Protein AF-A0AAF0VUK6-F1 (afdb_monomer)

Structure (mmCIF, N/CA/C/O backbone):
data_AF-A0AAF0VUK6-F1
#
_entry.id   AF-A0AAF0VUK6-F1
#
loop_
_atom_site.group_PDB
_atom_site.id
_atom_site.type_symbol
_atom_site.label_atom_id
_atom_site.label_alt_id
_atom_site.label_comp_id
_atom_site.label_asym_id
_atom_site.label_entity_id
_atom_site.label_seq_id
_atom_site.pdbx_PDB_ins_code
_atom_site.Cartn_x
_atom_site.Cartn_y
_atom_site.Cartn_z
_atom_site.occupancy
_atom_site.B_iso_or_equiv
_atom_site.auth_seq_id
_atom_site.auth_comp_id
_atom_site.auth_asym_id
_atom_site.auth_atom_id
_atom_site.pdbx_PDB_model_num
ATOM 1 N N . MET A 1 1 ? 12.834 1.191 -36.227 1.00 36.91 1 MET A N 1
ATOM 2 C CA . MET A 1 1 ? 13.829 1.420 -35.158 1.00 36.91 1 MET A CA 1
ATOM 3 C C . MET A 1 1 ? 13.131 1.198 -33.820 1.00 36.91 1 MET A C 1
ATOM 5 O O . MET A 1 1 ? 12.326 2.031 -33.433 1.00 36.91 1 MET A O 1
ATOM 9 N N . ALA A 1 2 ? 13.304 0.034 -33.186 1.00 36.69 2 ALA A N 1
ATOM 10 C CA . ALA A 1 2 ? 12.680 -0.260 -31.890 1.00 36.69 2 ALA A CA 1
ATOM 11 C C . ALA A 1 2 ? 13.451 0.467 -30.771 1.00 36.69 2 ALA A C 1
ATOM 13 O O . ALA A 1 2 ? 14.682 0.497 -30.836 1.00 36.69 2 ALA A O 1
ATOM 14 N N . PRO A 1 3 ? 12.784 1.067 -29.768 1.00 42.34 3 PRO A N 1
ATOM 15 C CA . PRO A 1 3 ? 13.478 1.780 -28.705 1.00 42.34 3 PRO A C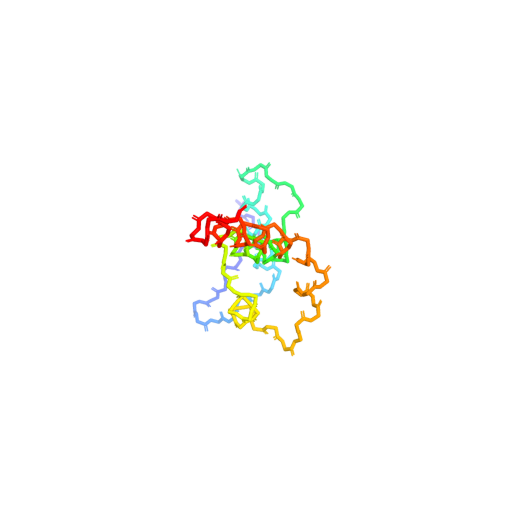A 1
ATOM 16 C C . PRO A 1 3 ? 14.352 0.808 -27.904 1.00 42.34 3 PRO A C 1
ATOM 18 O O . PRO A 1 3 ? 13.868 -0.132 -27.270 1.00 42.34 3 PRO A O 1
ATOM 21 N N . SER A 1 4 ? 15.661 1.045 -27.961 1.00 48.12 4 SER A N 1
ATOM 22 C CA . SER A 1 4 ? 16.673 0.394 -27.132 1.00 48.12 4 SER A CA 1
ATOM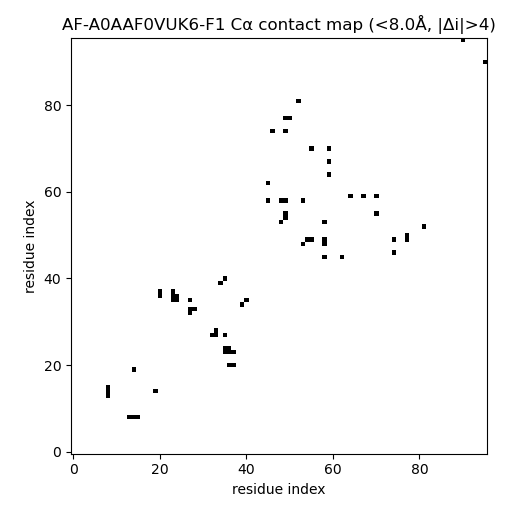 23 C C . SER A 1 4 ? 16.333 0.625 -25.655 1.00 48.12 4 SER A C 1
ATOM 25 O O . SER A 1 4 ? 16.317 1.768 -25.207 1.00 48.12 4 SER A O 1
ATOM 27 N N . GLY A 1 5 ? 16.009 -0.428 -24.893 1.00 50.88 5 GLY A N 1
ATOM 28 C CA . GLY A 1 5 ? 15.860 -0.296 -23.433 1.00 50.88 5 GLY A CA 1
ATOM 29 C C . GLY A 1 5 ? 14.920 -1.266 -22.712 1.00 50.88 5 GLY A C 1
ATOM 30 O O . GLY A 1 5 ? 14.932 -1.302 -21.478 1.00 50.88 5 GLY A O 1
ATOM 31 N N . ARG A 1 6 ? 14.118 -2.066 -23.424 1.00 57.75 6 ARG A N 1
ATOM 32 C CA . ARG A 1 6 ? 13.300 -3.134 -22.820 1.00 57.75 6 ARG A CA 1
ATOM 33 C C . ARG A 1 6 ? 13.979 -4.486 -23.006 1.00 57.75 6 ARG A C 1
ATOM 35 O O . ARG A 1 6 ? 13.706 -5.188 -23.971 1.00 57.75 6 ARG A O 1
ATOM 42 N N . ARG A 1 7 ? 14.866 -4.853 -22.082 1.00 60.22 7 ARG A N 1
ATOM 43 C CA . ARG A 1 7 ? 15.221 -6.263 -21.888 1.00 60.22 7 ARG A CA 1
ATOM 44 C C . ARG A 1 7 ? 14.407 -6.774 -20.701 1.00 60.22 7 ARG A C 1
ATOM 46 O O . ARG A 1 7 ? 14.678 -6.327 -19.585 1.00 60.22 7 ARG A O 1
ATOM 53 N N . PRO A 1 8 ? 13.385 -7.621 -20.925 1.00 60.78 8 PRO A N 1
ATOM 54 C CA . PRO A 1 8 ? 12.763 -8.370 -19.845 1.00 60.78 8 PRO A CA 1
ATOM 55 C C . PRO A 1 8 ? 13.851 -9.112 -19.070 1.00 60.78 8 PRO A C 1
ATOM 57 O O . PRO A 1 8 ? 14.858 -9.516 -19.658 1.00 60.78 8 PRO A O 1
ATOM 60 N N . ALA A 1 9 ? 13.661 -9.284 -17.763 1.00 66.44 9 ALA A N 1
ATOM 61 C CA . ALA A 1 9 ? 14.470 -10.263 -17.054 1.00 66.44 9 ALA A CA 1
ATOM 62 C C . ALA A 1 9 ? 14.290 -11.618 -17.758 1.00 66.44 9 ALA A C 1
ATOM 64 O O . ALA A 1 9 ? 13.170 -11.979 -18.126 1.00 66.44 9 ALA A O 1
ATOM 65 N N . GLU A 1 10 ? 15.387 -12.335 -17.997 1.00 78.31 10 GLU A N 1
ATOM 66 C CA . GLU A 1 10 ? 15.300 -13.708 -18.487 1.00 78.31 10 GLU A CA 1
ATOM 67 C C . GLU A 1 10 ? 14.466 -14.523 -17.493 1.00 78.31 10 GLU A C 1
ATOM 69 O O . GLU A 1 10 ? 14.645 -14.400 -16.278 1.00 78.31 10 GLU A O 1
ATOM 74 N N . LEU A 1 11 ? 13.535 -15.328 -18.007 1.00 78.19 11 LEU A N 1
ATOM 75 C CA . LEU A 1 11 ? 12.669 -16.163 -17.180 1.00 78.19 11 LEU A CA 1
ATOM 76 C C . LEU A 1 11 ? 13.519 -17.008 -16.221 1.00 78.19 11 LEU A C 1
ATOM 78 O O . LEU A 1 11 ? 14.438 -17.707 -16.641 1.00 78.19 11 LEU A O 1
ATOM 82 N N . GLY A 1 12 ? 13.215 -16.913 -14.925 1.00 80.81 12 GLY A N 1
ATOM 83 C CA . GLY A 1 12 ? 13.942 -17.612 -13.863 1.00 80.81 12 GLY A CA 1
ATOM 84 C C . GLY A 1 12 ? 15.117 -16.843 -13.249 1.00 80.81 12 GLY A C 1
ATOM 85 O O . GLY A 1 12 ? 15.722 -17.345 -12.305 1.00 80.81 12 GLY A O 1
ATOM 86 N N . ARG A 1 13 ? 15.439 -15.629 -13.720 1.00 85.19 13 ARG A N 1
ATOM 87 C CA . ARG A 1 13 ? 16.446 -14.758 -13.088 1.00 85.19 13 ARG A CA 1
ATOM 88 C C . ARG A 1 13 ? 15.805 -13.656 -12.238 1.00 85.19 13 ARG A C 1
ATOM 90 O O . ARG A 1 13 ? 14.700 -13.213 -12.554 1.00 85.19 13 ARG A O 1
ATOM 97 N N . PRO A 1 14 ? 16.498 -13.170 -11.188 1.00 85.00 14 PRO A N 1
ATOM 98 C CA . PRO A 1 14 ? 16.052 -12.000 -10.442 1.00 85.00 14 PRO A CA 1
ATOM 99 C C . PRO A 1 14 ? 15.832 -10.797 -11.363 1.00 85.00 14 PRO A C 1
ATOM 101 O O . PRO A 1 14 ? 16.629 -10.525 -12.264 1.00 85.00 14 PRO A O 1
ATOM 104 N N . VAL A 1 15 ? 14.747 -10.065 -11.126 1.00 86.44 15 VAL A N 1
ATOM 105 C CA . VAL A 1 15 ? 14.445 -8.830 -11.854 1.00 86.44 15 VAL A CA 1
ATOM 106 C C . VAL A 1 15 ? 15.393 -7.725 -11.384 1.00 86.44 15 VAL A C 1
ATOM 108 O O . VAL A 1 15 ? 15.579 -7.539 -10.183 1.00 86.44 15 VAL A O 1
ATOM 111 N N . ASP A 1 16 ? 15.978 -6.970 -12.321 1.00 87.06 16 ASP A N 1
ATOM 112 C CA . ASP A 1 16 ? 16.763 -5.778 -11.972 1.00 87.06 16 ASP A CA 1
ATOM 113 C C . ASP A 1 16 ? 15.854 -4.749 -11.264 1.00 87.06 16 ASP A C 1
ATOM 115 O O . ASP A 1 16 ? 14.799 -4.399 -11.810 1.00 87.06 16 ASP A O 1
ATOM 119 N N . PRO A 1 17 ? 16.242 -4.222 -10.089 1.00 85.94 17 PRO A N 1
ATOM 120 C CA . PRO A 1 17 ? 15.420 -3.277 -9.337 1.00 85.94 17 PRO A CA 1
ATOM 121 C C . PRO A 1 17 ? 14.982 -2.050 -10.143 1.00 85.94 17 PRO A C 1
AT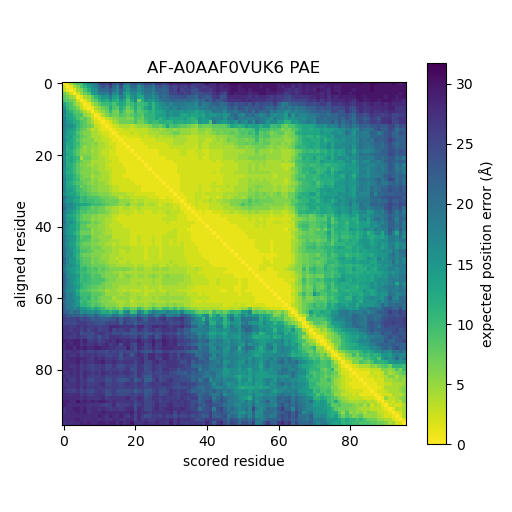OM 123 O O . PRO A 1 17 ? 13.849 -1.600 -10.003 1.00 85.94 17 PRO A O 1
ATOM 126 N N . ARG A 1 18 ? 15.823 -1.528 -11.045 1.00 85.31 18 ARG A N 1
ATOM 127 C CA . ARG A 1 18 ? 15.480 -0.370 -11.889 1.00 85.31 18 ARG A CA 1
ATOM 128 C C . ARG A 1 18 ? 14.411 -0.718 -12.912 1.00 85.31 18 ARG A C 1
ATOM 130 O O . ARG A 1 18 ? 13.545 0.102 -13.196 1.00 85.31 18 ARG A O 1
ATOM 137 N N . ASN A 1 19 ? 14.446 -1.937 -13.451 1.00 87.44 19 ASN A N 1
ATOM 138 C CA . ASN A 1 19 ? 13.388 -2.414 -14.337 1.00 87.44 19 ASN A CA 1
ATOM 139 C C . ASN A 1 19 ? 12.061 -2.540 -13.590 1.00 87.44 19 ASN A C 1
ATOM 141 O O . ASN A 1 19 ? 11.036 -2.133 -14.126 1.00 87.44 19 ASN A O 1
ATOM 145 N N . PHE A 1 20 ? 12.088 -3.057 -12.362 1.00 87.69 20 PHE A N 1
ATOM 146 C CA . PHE A 1 20 ? 10.896 -3.165 -11.526 1.00 87.69 20 PHE A CA 1
ATOM 147 C C . PHE A 1 20 ? 10.304 -1.792 -11.178 1.00 87.69 20 PHE A C 1
ATOM 149 O O . PHE A 1 20 ? 9.113 -1.571 -11.382 1.00 87.69 20 PHE A O 1
ATOM 156 N N . LEU A 1 21 ? 11.140 -0.845 -10.738 1.00 89.56 21 LEU A N 1
ATOM 157 C CA . LEU A 1 21 ? 10.708 0.525 -10.438 1.00 89.56 21 LEU A CA 1
ATOM 158 C C . LEU A 1 21 ? 10.098 1.215 -11.662 1.00 89.56 21 LEU A C 1
ATOM 160 O O . LEU A 1 21 ? 9.022 1.795 -11.562 1.00 89.56 21 LEU A O 1
ATOM 164 N N . ARG A 1 22 ? 10.719 1.067 -12.835 1.00 88.81 22 ARG A N 1
ATOM 165 C CA . ARG A 1 22 ? 10.197 1.625 -14.088 1.00 88.81 22 ARG A CA 1
ATOM 166 C C . ARG A 1 22 ? 8.824 1.058 -14.463 1.00 88.81 22 ARG A C 1
ATOM 168 O O . ARG A 1 22 ? 7.975 1.802 -14.933 1.00 88.81 22 ARG A O 1
ATOM 175 N N . VAL A 1 23 ? 8.588 -0.238 -14.240 1.00 91.31 23 VAL A N 1
ATOM 176 C CA . VAL A 1 23 ? 7.265 -0.848 -14.475 1.00 91.31 23 VAL A CA 1
ATOM 177 C C . VAL A 1 23 ? 6.202 -0.221 -13.572 1.00 91.31 23 VAL A C 1
ATOM 179 O O . VAL A 1 23 ? 5.091 0.035 -14.031 1.00 91.31 23 VAL A O 1
ATOM 182 N N . ILE A 1 24 ? 6.538 0.060 -12.312 1.00 92.19 24 ILE A N 1
ATOM 183 C CA . ILE A 1 24 ? 5.621 0.729 -11.380 1.00 92.19 24 ILE A CA 1
ATOM 184 C C . ILE A 1 24 ? 5.344 2.165 -11.828 1.00 92.19 24 ILE A C 1
ATOM 186 O O . ILE A 1 24 ? 4.188 2.572 -11.843 1.00 92.19 24 ILE A O 1
ATOM 190 N N . GLU A 1 25 ? 6.368 2.913 -12.243 1.00 91.19 25 GLU A N 1
ATOM 191 C CA . GLU A 1 25 ? 6.196 4.272 -12.772 1.00 91.19 25 GLU A CA 1
ATOM 192 C C . GLU A 1 25 ? 5.303 4.299 -14.020 1.00 91.19 25 GLU A C 1
ATOM 194 O O . GLU A 1 25 ? 4.427 5.155 -14.137 1.00 91.19 25 GLU A O 1
ATOM 199 N N . ASP A 1 26 ? 5.497 3.364 -14.952 1.00 92.56 26 ASP A N 1
ATOM 200 C CA . ASP A 1 26 ? 4.684 3.270 -16.167 1.00 92.56 26 ASP A CA 1
ATOM 201 C C . ASP A 1 26 ? 3.223 2.908 -15.840 1.00 92.56 26 ASP A C 1
ATOM 203 O O . ASP A 1 26 ? 2.289 3.476 -16.418 1.00 92.56 26 ASP A O 1
ATOM 207 N N . ALA A 1 27 ? 3.009 2.013 -14.870 1.00 94.38 27 ALA A N 1
ATOM 208 C CA . ALA A 1 27 ? 1.677 1.677 -14.374 1.00 94.38 27 ALA A CA 1
ATOM 209 C C . ALA A 1 27 ? 1.004 2.876 -13.684 1.00 94.38 27 ALA A C 1
ATOM 211 O O . ALA A 1 27 ? -0.163 3.157 -13.953 1.00 94.38 27 ALA A O 1
ATOM 212 N N . ALA A 1 28 ? 1.741 3.621 -12.857 1.00 94.38 28 ALA A N 1
ATOM 213 C CA . ALA A 1 28 ? 1.248 4.810 -12.166 1.00 94.38 28 ALA A CA 1
ATOM 214 C C . ALA A 1 28 ? 0.840 5.916 -13.151 1.00 94.38 28 ALA A C 1
ATOM 216 O O . ALA A 1 28 ? -0.258 6.461 -13.044 1.00 94.38 28 ALA A O 1
ATOM 217 N N . LYS A 1 29 ? 1.661 6.168 -14.182 1.00 94.00 29 LYS A N 1
ATOM 218 C CA . LYS A 1 29 ? 1.325 7.093 -15.279 1.00 94.00 29 LYS A CA 1
ATOM 219 C C . LYS A 1 29 ? 0.055 6.673 -16.010 1.00 94.00 29 LYS A C 1
ATOM 221 O O . LYS A 1 29 ? -0.794 7.510 -16.288 1.00 94.00 29 LYS A O 1
ATOM 226 N N . THR A 1 30 ? -0.086 5.379 -16.298 1.00 96.19 30 THR A N 1
ATOM 227 C CA . THR A 1 30 ? -1.279 4.831 -16.965 1.00 96.19 30 THR A CA 1
ATOM 228 C C . THR A 1 30 ? -2.531 4.988 -16.098 1.00 96.19 30 THR A C 1
ATOM 230 O O . THR A 1 30 ? -3.607 5.265 -16.618 1.00 96.19 30 THR A O 1
ATOM 233 N N . ALA A 1 31 ? -2.389 4.854 -14.779 1.00 95.69 31 ALA A N 1
ATOM 234 C CA . ALA A 1 31 ? -3.464 5.050 -13.812 1.00 95.69 31 ALA A CA 1
ATOM 235 C C . ALA A 1 31 ? -3.738 6.532 -13.477 1.00 95.69 31 ALA A C 1
ATOM 237 O O . ALA A 1 31 ? -4.700 6.816 -12.768 1.00 95.69 31 ALA A O 1
ATOM 238 N N . GLY A 1 32 ? -2.913 7.471 -13.958 1.00 96.31 32 GLY A N 1
ATOM 239 C CA . GLY A 1 32 ? -3.031 8.897 -13.640 1.00 96.31 32 GLY A CA 1
ATOM 240 C C . GLY A 1 32 ? -2.691 9.241 -12.186 1.00 96.31 32 GLY A C 1
ATOM 241 O O . GLY A 1 32 ? -3.221 10.212 -11.655 1.00 96.31 32 GLY A O 1
ATOM 242 N N . VAL A 1 33 ? -1.842 8.444 -11.530 1.00 93.38 33 VAL A N 1
ATOM 243 C CA . VAL A 1 33 ? -1.454 8.637 -10.125 1.00 93.38 33 VAL A CA 1
ATOM 244 C C . VAL A 1 33 ? 0.009 9.067 -10.047 1.00 93.38 33 VAL A C 1
ATOM 246 O O . VAL A 1 33 ? 0.889 8.433 -10.630 1.00 93.38 33 VAL A O 1
ATOM 249 N N . GLU A 1 34 ? 0.282 10.142 -9.311 1.00 90.44 34 GLU A N 1
ATOM 250 C CA . GLU A 1 34 ? 1.630 10.688 -9.126 1.00 90.44 34 GLU A CA 1
ATOM 251 C C . GLU A 1 34 ? 2.269 10.214 -7.811 1.00 90.44 34 GLU A C 1
ATOM 253 O O . GLU A 1 34 ? 1.586 9.799 -6.877 1.00 90.44 34 GLU A O 1
ATOM 258 N N . GLY A 1 35 ? 3.604 10.261 -7.726 1.00 85.62 35 GLY A N 1
ATOM 259 C CA . GLY A 1 35 ? 4.335 9.964 -6.483 1.00 85.62 35 GLY A CA 1
ATOM 260 C C . GLY A 1 35 ? 4.288 8.499 -6.019 1.00 85.62 35 GLY A C 1
ATOM 261 O O . GLY A 1 35 ? 4.603 8.199 -4.865 1.00 85.62 35 GLY A O 1
ATOM 262 N N . VAL A 1 36 ? 3.899 7.567 -6.893 1.00 89.56 36 VAL A N 1
ATOM 263 C CA . VAL A 1 36 ? 3.789 6.141 -6.556 1.00 89.56 36 VAL A CA 1
ATOM 264 C C . VAL A 1 36 ? 5.118 5.422 -6.775 1.00 89.56 36 VAL A C 1
ATOM 266 O O . VAL A 1 36 ? 5.642 5.370 -7.884 1.00 89.56 36 VAL A O 1
ATOM 269 N N . GLY A 1 37 ? 5.623 4.797 -5.713 1.00 88.25 37 GLY A N 1
ATOM 270 C CA . GLY A 1 37 ? 6.730 3.845 -5.765 1.00 88.25 37 GLY A CA 1
ATOM 271 C C . GLY A 1 37 ? 6.459 2.612 -4.903 1.00 88.25 37 GLY A C 1
ATOM 272 O O . GLY A 1 37 ? 5.415 2.492 -4.264 1.00 88.25 37 GLY A O 1
ATOM 273 N N . VAL A 1 38 ? 7.428 1.694 -4.843 1.00 88.31 38 VAL A N 1
ATOM 274 C CA . VAL A 1 38 ? 7.321 0.434 -4.071 1.00 88.31 38 VAL A CA 1
ATOM 275 C C . VAL A 1 38 ? 6.986 0.689 -2.605 1.00 88.31 38 VAL A C 1
ATOM 277 O O . VAL A 1 38 ? 6.145 0.001 -2.031 1.00 88.31 38 VAL A O 1
ATOM 280 N N . HIS A 1 39 ? 7.627 1.691 -2.001 1.00 85.81 39 HIS A N 1
ATOM 281 C CA . HIS A 1 39 ? 7.372 2.054 -0.612 1.00 85.81 39 HIS A CA 1
ATOM 282 C C . HIS A 1 39 ? 5.974 2.641 -0.428 1.00 85.81 39 HIS A C 1
ATOM 284 O O . HIS A 1 39 ? 5.295 2.246 0.512 1.00 85.81 39 HIS A O 1
ATOM 290 N N . THR A 1 40 ? 5.510 3.493 -1.348 1.00 85.81 40 THR A N 1
ATOM 291 C CA . THR A 1 40 ? 4.143 4.034 -1.332 1.00 85.81 40 THR A CA 1
ATOM 292 C C . THR A 1 40 ? 3.117 2.904 -1.359 1.00 85.81 40 THR A C 1
ATOM 294 O O . THR A 1 40 ? 2.267 2.836 -0.482 1.00 85.81 40 THR A O 1
ATOM 297 N N . LEU A 1 41 ? 3.260 1.951 -2.287 1.00 89.75 41 LEU A N 1
ATOM 298 C CA . LEU A 1 41 ? 2.366 0.792 -2.392 1.00 89.75 41 LEU A CA 1
ATOM 299 C C . LEU A 1 41 ? 2.389 -0.073 -1.125 1.00 89.75 41 LEU A C 1
ATOM 301 O O . LEU A 1 41 ? 1.344 -0.504 -0.641 1.00 89.75 41 LEU A O 1
ATOM 305 N N . ARG A 1 42 ? 3.580 -0.309 -0.563 1.00 88.00 42 ARG A N 1
ATOM 306 C CA . ARG A 1 42 ? 3.742 -1.073 0.678 1.00 88.00 42 ARG A CA 1
ATOM 307 C C . ARG A 1 42 ? 3.097 -0.373 1.876 1.00 88.00 42 ARG A C 1
ATOM 309 O O . ARG A 1 42 ? 2.496 -1.048 2.707 1.00 88.00 42 ARG A O 1
ATOM 316 N N . HIS A 1 43 ? 3.207 0.951 1.962 1.00 84.19 43 HIS A N 1
ATOM 317 C CA . HIS A 1 43 ? 2.517 1.738 2.981 1.00 84.19 43 HIS A CA 1
ATOM 318 C C . HIS A 1 43 ? 1.002 1.676 2.794 1.00 84.19 43 HIS A C 1
ATOM 320 O O . HIS A 1 43 ? 0.304 1.364 3.750 1.00 84.19 43 HIS A O 1
ATOM 326 N N . SER A 1 44 ? 0.494 1.870 1.576 1.00 85.69 44 SER A N 1
ATOM 327 C CA . SER A 1 44 ? -0.942 1.784 1.291 1.00 85.69 44 SER A CA 1
ATOM 328 C C . SER A 1 44 ? -1.536 0.419 1.650 1.00 85.69 44 SER A C 1
ATOM 330 O O . SER A 1 44 ? -2.622 0.363 2.216 1.00 85.69 44 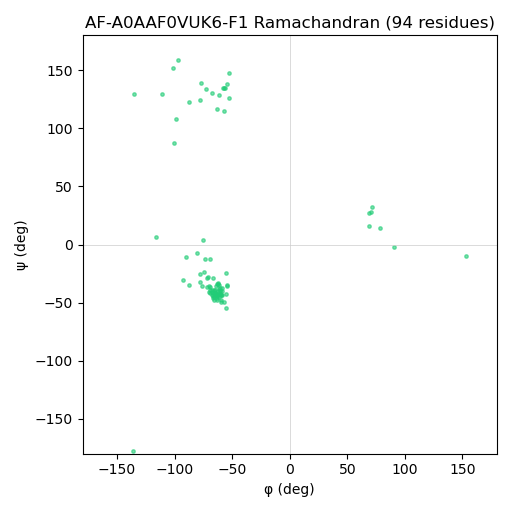SER A O 1
ATOM 332 N N . ALA A 1 45 ? -0.822 -0.681 1.385 1.00 88.62 45 ALA A N 1
ATOM 333 C CA . ALA A 1 45 ? -1.262 -2.016 1.793 1.00 88.62 45 ALA A CA 1
ATOM 334 C C . ALA A 1 45 ? -1.348 -2.156 3.322 1.00 88.62 45 ALA A C 1
ATOM 336 O O . ALA A 1 45 ? -2.328 -2.681 3.842 1.00 88.62 45 ALA A O 1
ATOM 337 N N . ALA A 1 46 ? -0.345 -1.646 4.043 1.00 84.94 46 ALA A N 1
ATOM 338 C CA . ALA A 1 46 ? -0.335 -1.660 5.501 1.00 84.94 46 ALA A CA 1
ATOM 339 C C . ALA A 1 46 ? -1.493 -0.838 6.096 1.00 84.94 46 ALA A C 1
ATOM 341 O O . ALA A 1 46 ? -2.190 -1.347 6.970 1.00 84.94 46 ALA A O 1
ATOM 342 N N . VAL A 1 47 ? -1.733 0.376 5.579 1.00 82.19 47 VAL A N 1
ATOM 343 C CA . VAL A 1 47 ? -2.884 1.222 5.950 1.00 82.19 47 VAL A CA 1
ATOM 344 C C . VAL A 1 47 ? -4.185 0.450 5.733 1.00 82.19 47 VAL A C 1
ATOM 346 O O . VAL A 1 47 ? -4.946 0.265 6.676 1.00 82.19 47 VAL A O 1
ATOM 349 N N . GLY A 1 48 ? -4.406 -0.070 4.521 1.00 86.12 48 GLY A N 1
ATOM 350 C CA . GLY A 1 48 ? -5.659 -0.739 4.172 1.00 86.12 48 GLY A CA 1
ATOM 351 C C . GLY A 1 48 ? -5.940 -1.985 5.015 1.00 86.12 48 GLY A C 1
ATOM 352 O O . GLY A 1 48 ? -7.088 -2.252 5.356 1.00 86.12 48 GLY A O 1
ATOM 353 N N . TRP A 1 49 ? -4.910 -2.742 5.406 1.00 89.06 49 TRP A N 1
ATOM 354 C CA . TRP A 1 49 ? -5.094 -3.875 6.318 1.00 89.06 49 TRP A CA 1
ATOM 355 C C . TRP A 1 49 ? -5.458 -3.438 7.735 1.00 89.06 49 TRP A C 1
ATOM 357 O O . TRP A 1 49 ? -6.302 -4.072 8.364 1.00 89.06 49 TRP A O 1
ATOM 367 N N . LEU A 1 50 ? -4.857 -2.363 8.236 1.00 83.62 50 LEU A N 1
ATOM 368 C CA . LEU A 1 50 ? -5.167 -1.847 9.568 1.00 83.62 50 LEU A CA 1
ATOM 369 C C . LEU A 1 50 ? -6.563 -1.223 9.620 1.00 83.62 50 LEU A C 1
ATOM 371 O O . LEU A 1 50 ? -7.304 -1.490 10.561 1.00 83.62 50 LEU A O 1
ATOM 375 N N . GLU A 1 51 ? -6.959 -0.479 8.587 1.00 81.50 51 GLU A N 1
ATOM 376 C CA . GLU A 1 51 ? -8.324 0.046 8.435 1.00 81.50 51 GLU A CA 1
ATOM 377 C C . GLU A 1 51 ? -9.365 -1.077 8.328 1.00 81.50 51 GLU A C 1
ATOM 379 O O . GLU A 1 51 ? -10.474 -0.951 8.839 1.00 81.50 51 GLU A O 1
ATOM 384 N N . ALA A 1 52 ? -8.996 -2.214 7.731 1.00 87.94 52 ALA A N 1
ATOM 385 C CA . ALA A 1 52 ? -9.823 -3.419 7.708 1.00 87.94 52 ALA A CA 1
ATOM 386 C C . ALA A 1 52 ? -9.837 -4.191 9.048 1.00 87.94 52 ALA A C 1
ATOM 388 O O . ALA A 1 52 ? -10.415 -5.276 9.123 1.00 87.94 52 ALA A O 1
ATOM 389 N N . GLY A 1 53 ? -9.194 -3.670 10.099 1.00 82.06 53 GLY A N 1
ATOM 390 C CA . GLY A 1 53 ? -9.164 -4.269 11.434 1.00 82.06 53 GLY A CA 1
ATOM 391 C C . GLY A 1 53 ? -8.190 -5.439 11.587 1.00 82.06 53 GLY A C 1
ATOM 392 O O . GLY A 1 53 ? -8.269 -6.185 12.566 1.00 82.06 53 GLY A O 1
ATOM 393 N N . VAL A 1 54 ? -7.262 -5.640 10.643 1.00 85.06 54 VAL A N 1
ATOM 394 C CA . VAL A 1 54 ? -6.237 -6.682 10.775 1.00 85.06 54 VAL A CA 1
ATOM 395 C C . VAL A 1 54 ? -5.298 -6.316 11.918 1.00 85.06 54 VAL A C 1
ATOM 397 O O . VAL A 1 54 ? -4.750 -5.219 11.982 1.00 85.06 54 VAL A O 1
ATOM 400 N N . HIS A 1 55 ? -5.068 -7.269 12.818 1.00 83.75 55 HIS A N 1
ATOM 401 C CA . HIS A 1 55 ? -4.214 -7.055 13.978 1.00 83.75 55 HIS A CA 1
ATOM 402 C C . HIS A 1 55 ? -2.791 -6.629 13.574 1.00 83.75 55 HIS A C 1
ATOM 404 O O . HIS A 1 55 ? -2.152 -7.264 12.730 1.00 83.75 55 HIS A O 1
ATOM 410 N N . ILE A 1 56 ? -2.251 -5.607 14.245 1.00 81.19 56 ILE A N 1
ATOM 411 C CA . ILE A 1 56 ? -0.957 -4.983 13.917 1.00 81.19 56 ILE A CA 1
ATOM 412 C C . ILE A 1 56 ? 0.209 -5.981 13.845 1.00 81.19 56 ILE A C 1
ATOM 414 O O . ILE A 1 56 ? 1.079 -5.869 12.984 1.00 81.19 56 ILE A O 1
ATOM 418 N N . LYS A 1 57 ? 0.201 -7.016 14.696 1.00 79.38 57 LYS A N 1
ATOM 419 C CA . LYS A 1 57 ? 1.204 -8.093 14.648 1.00 79.38 57 LYS A CA 1
ATOM 420 C C . LYS A 1 57 ? 1.141 -8.887 13.341 1.00 79.38 57 LYS A C 1
ATOM 422 O O . LYS A 1 57 ? 2.184 -9.175 12.767 1.00 79.38 57 LYS A O 1
ATOM 427 N N . ALA A 1 58 ? -0.065 -9.208 12.870 1.00 85.31 58 ALA A N 1
ATOM 428 C CA . ALA A 1 58 ? -0.255 -9.944 11.625 1.00 85.31 58 ALA A CA 1
ATOM 429 C C . ALA A 1 58 ? 0.173 -9.095 10.419 1.00 85.31 58 ALA A C 1
ATOM 431 O O . ALA A 1 58 ? 0.838 -9.603 9.521 1.00 85.31 58 ALA A O 1
ATOM 432 N N . VAL A 1 59 ? -0.123 -7.790 10.434 1.00 85.44 59 VAL A N 1
ATOM 433 C CA . VAL A 1 59 ? 0.370 -6.841 9.420 1.00 85.44 59 VAL A CA 1
ATOM 434 C C . VAL A 1 59 ? 1.901 -6.800 9.392 1.00 85.44 59 VAL A C 1
ATOM 436 O O . VAL A 1 59 ? 2.493 -6.935 8.323 1.00 85.44 59 VAL A O 1
ATOM 439 N N . ALA A 1 60 ? 2.557 -6.687 10.551 1.00 82.81 60 ALA A N 1
ATOM 440 C CA . ALA A 1 60 ? 4.018 -6.680 10.638 1.00 82.81 60 ALA A CA 1
ATOM 441 C C . ALA A 1 60 ? 4.653 -7.980 10.101 1.00 82.81 60 ALA A C 1
ATOM 443 O O . ALA A 1 60 ? 5.654 -7.924 9.381 1.00 82.81 60 ALA A O 1
ATOM 444 N N . ASP A 1 61 ? 4.042 -9.132 10.393 1.00 85.19 61 ASP A N 1
ATOM 445 C CA . ASP A 1 61 ? 4.502 -10.442 9.919 1.00 85.19 61 ASP A CA 1
ATOM 446 C C . ASP A 1 61 ? 4.339 -10.594 8.400 1.00 85.19 61 ASP A C 1
ATOM 448 O O . ASP A 1 61 ? 5.275 -11.021 7.726 1.00 85.19 61 ASP A O 1
ATOM 452 N N . MET A 1 62 ? 3.201 -10.167 7.836 1.00 86.81 62 MET A N 1
ATOM 453 C CA . MET A 1 62 ? 2.970 -10.155 6.381 1.00 86.81 62 MET A CA 1
ATOM 454 C C . MET A 1 62 ? 3.952 -9.242 5.641 1.00 86.81 62 MET A C 1
ATOM 456 O O . MET A 1 62 ? 4.352 -9.523 4.512 1.00 86.81 62 MET A O 1
ATOM 460 N N . LEU A 1 63 ? 4.356 -8.143 6.274 1.00 86.19 63 LEU A N 1
ATOM 461 C CA . LEU A 1 63 ? 5.351 -7.234 5.723 1.00 86.19 63 LEU A CA 1
ATOM 462 C C . LEU A 1 63 ? 6.777 -7.788 5.890 1.00 86.19 63 LEU A C 1
ATOM 464 O O . LEU A 1 63 ? 7.653 -7.443 5.095 1.00 86.19 63 LEU A O 1
ATOM 468 N N . GLY A 1 64 ? 7.038 -8.656 6.866 1.00 79.50 64 GLY A N 1
ATOM 469 C CA . GLY A 1 64 ? 8.382 -9.164 7.151 1.00 79.50 64 GLY A CA 1
ATOM 470 C C . GLY A 1 64 ? 9.290 -8.104 7.780 1.00 79.50 64 GLY A C 1
ATOM 471 O O . GLY A 1 64 ? 10.489 -8.061 7.508 1.00 79.50 64 GLY A O 1
ATOM 472 N N . HIS A 1 65 ? 8.723 -7.192 8.576 1.00 74.62 65 HIS A N 1
ATOM 473 C CA . HIS A 1 65 ? 9.504 -6.200 9.318 1.00 74.62 65 HIS A CA 1
ATOM 474 C C . HIS A 1 65 ? 10.134 -6.839 10.563 1.00 74.62 65 HIS A C 1
ATOM 476 O O . HIS A 1 65 ? 9.431 -7.374 11.413 1.00 74.62 65 HIS A O 1
ATOM 482 N N . SER A 1 66 ? 11.461 -6.743 10.709 1.00 53.59 66 SER A N 1
ATOM 483 C CA . SER A 1 66 ? 12.177 -7.194 11.917 1.00 53.59 66 SER A CA 1
ATOM 484 C C . SER A 1 66 ? 11.973 -6.274 13.129 1.00 53.59 66 SER A C 1
ATOM 486 O O . SER A 1 66 ? 12.317 -6.650 14.247 1.00 53.59 66 SER A O 1
ATOM 488 N N . SER A 1 67 ? 11.409 -5.077 12.925 1.00 48.97 67 SER A N 1
ATOM 489 C CA . SER A 1 67 ? 11.097 -4.103 13.971 1.00 48.97 67 SER A CA 1
ATOM 490 C C . SER A 1 67 ? 9.697 -3.515 13.777 1.00 48.97 67 SER A C 1
ATOM 492 O O . SER A 1 67 ? 9.359 -3.021 12.702 1.00 48.97 67 SER A O 1
ATOM 494 N N . ILE A 1 68 ? 8.907 -3.544 14.853 1.00 51.81 68 ILE A N 1
ATOM 495 C CA . ILE A 1 68 ? 7.533 -3.022 14.9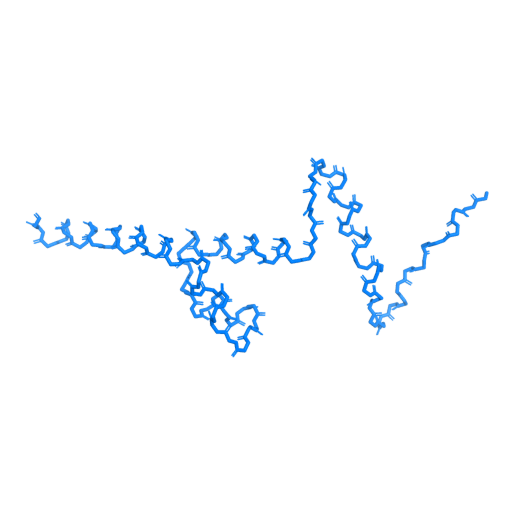63 1.00 51.81 68 ILE A CA 1
ATOM 496 C C . ILE A 1 68 ? 7.486 -1.478 14.919 1.00 51.81 68 ILE A C 1
ATOM 498 O O . ILE A 1 68 ? 6.418 -0.907 14.704 1.00 51.81 68 ILE A O 1
ATOM 502 N N . SER A 1 69 ? 8.630 -0.790 15.049 1.00 48.97 69 SER A N 1
ATOM 503 C CA . SER A 1 69 ? 8.687 0.669 15.258 1.00 48.97 69 SER A CA 1
ATOM 504 C C . SER A 1 69 ? 8.031 1.497 14.145 1.00 48.97 69 SER A C 1
ATOM 50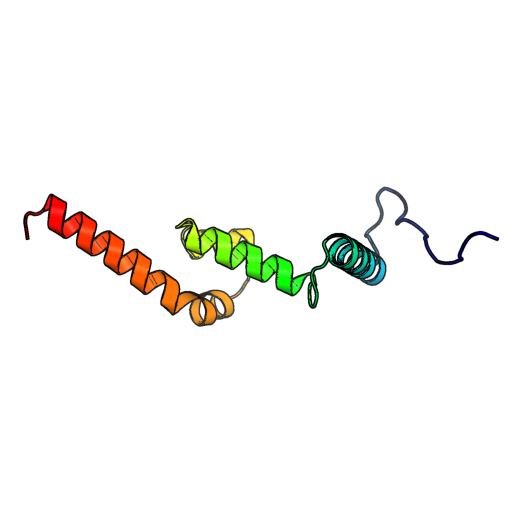6 O O . SER A 1 69 ? 7.332 2.452 14.441 1.00 48.97 69 SER A O 1
ATOM 508 N N . ILE A 1 70 ? 8.141 1.099 12.869 1.00 53.25 70 ILE A N 1
ATOM 509 C CA . ILE A 1 70 ? 7.505 1.848 11.761 1.00 53.25 70 ILE A CA 1
ATOM 510 C C . ILE A 1 70 ? 5.973 1.698 11.772 1.00 53.25 70 ILE A C 1
ATOM 512 O O . ILE A 1 70 ? 5.262 2.584 11.311 1.00 53.25 70 ILE A O 1
ATOM 516 N N . THR A 1 71 ? 5.452 0.587 12.299 1.00 51.84 71 THR A N 1
ATOM 517 C CA . THR A 1 71 ? 4.004 0.320 12.313 1.00 51.84 71 THR A CA 1
ATOM 518 C C . THR A 1 71 ? 3.348 0.926 13.563 1.00 51.84 71 THR A C 1
ATOM 520 O O . THR A 1 71 ? 2.244 1.447 13.485 1.00 51.84 71 THR A O 1
ATOM 523 N N . GLY A 1 72 ? 4.033 0.942 14.710 1.00 50.38 72 GLY A N 1
ATOM 524 C CA . GLY A 1 72 ? 3.535 1.630 15.910 1.00 50.38 72 GLY A CA 1
ATOM 525 C C . GLY A 1 72 ? 3.464 3.152 15.744 1.00 50.38 72 GLY A C 1
ATOM 526 O O . GLY A 1 72 ? 2.433 3.749 16.044 1.00 50.38 72 GLY A O 1
ATOM 527 N N . ASP A 1 73 ? 4.519 3.763 15.193 1.00 53.38 73 ASP A N 1
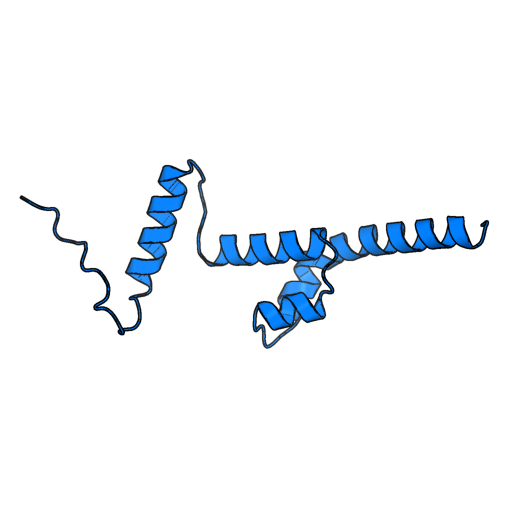ATOM 528 C CA . ASP A 1 73 ? 4.635 5.227 15.103 1.00 53.38 73 ASP A CA 1
ATOM 529 C C . ASP A 1 73 ? 3.723 5.851 14.024 1.00 53.38 73 ASP A C 1
ATOM 531 O O . ASP A 1 73 ? 3.368 7.023 14.126 1.00 53.38 73 ASP A O 1
ATOM 535 N N . ILE A 1 74 ? 3.312 5.085 13.002 1.00 52.31 74 ILE A N 1
ATOM 536 C CA . ILE A 1 74 ? 2.435 5.565 11.913 1.00 52.31 74 ILE A CA 1
ATOM 537 C C . ILE A 1 74 ? 0.945 5.300 12.204 1.00 52.31 74 ILE A C 1
ATOM 539 O O . ILE A 1 74 ? 0.100 6.083 11.776 1.00 52.31 74 ILE A O 1
ATOM 543 N N . TYR A 1 75 ? 0.600 4.234 12.940 1.00 53.41 75 TYR A N 1
ATOM 544 C CA . TYR A 1 75 ? -0.791 3.756 13.047 1.00 53.41 75 TYR A CA 1
ATOM 545 C C . TYR A 1 75 ? -1.411 3.827 14.447 1.00 53.41 75 TYR A C 1
ATOM 547 O O . TYR A 1 75 ? -2.546 3.384 14.631 1.00 53.41 75 TYR A O 1
ATOM 555 N N . GLY A 1 76 ? -0.719 4.426 15.422 1.00 53.56 76 GLY A N 1
ATOM 556 C CA . GLY A 1 76 ? -1.265 4.651 16.766 1.00 53.56 76 GLY A CA 1
ATOM 557 C C . GLY A 1 76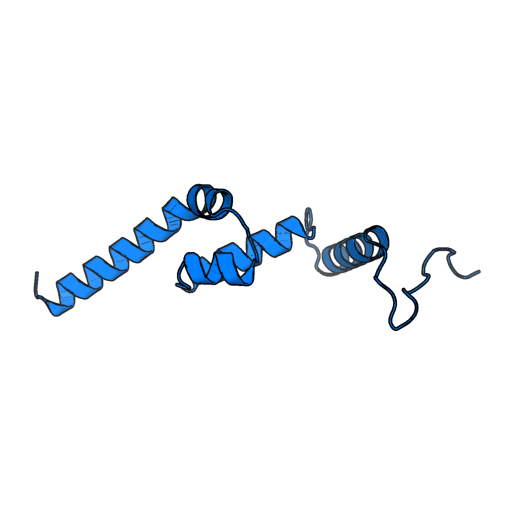 ? -2.593 5.427 16.788 1.00 53.56 76 GLY A C 1
ATOM 558 O O . GLY A 1 76 ? -3.394 5.244 17.698 1.00 53.56 76 GLY A O 1
ATOM 559 N N . HIS A 1 77 ? -2.891 6.240 15.767 1.00 54.28 77 HIS A N 1
ATOM 560 C CA . HIS A 1 77 ? -4.181 6.934 15.675 1.00 54.28 77 HIS A CA 1
ATOM 561 C C . HIS A 1 77 ? -5.334 6.033 15.198 1.00 54.28 77 HIS A C 1
ATOM 563 O O . HIS A 1 77 ? -6.454 6.190 15.672 1.00 54.28 77 HIS A O 1
ATOM 569 N N . THR A 1 78 ? -5.081 5.043 14.336 1.00 52.16 78 THR A N 1
ATOM 570 C CA . THR A 1 78 ? -6.116 4.095 13.874 1.00 52.16 78 THR A CA 1
ATOM 571 C C . THR A 1 78 ? -6.522 3.109 14.977 1.00 52.16 78 THR A C 1
ATOM 573 O O . THR A 1 78 ? -7.670 2.653 15.028 1.00 52.16 78 THR A O 1
ATOM 576 N N . SER A 1 79 ? -5.608 2.799 15.907 1.00 56.72 79 SER A N 1
ATOM 577 C CA . SER A 1 79 ? -5.935 1.970 17.073 1.00 56.72 79 SER A CA 1
ATOM 578 C C . SER A 1 79 ? -6.917 2.640 18.030 1.00 56.72 79 SER A C 1
ATOM 580 O O . SER A 1 79 ? -7.694 1.924 18.655 1.00 56.72 79 SER A O 1
ATOM 582 N N . ASP A 1 80 ? -6.945 3.973 18.109 1.00 60.41 80 ASP A N 1
ATOM 583 C CA . ASP A 1 80 ? -7.877 4.685 18.988 1.00 60.41 80 ASP A CA 1
ATOM 584 C C . ASP A 1 80 ? -9.326 4.555 18.509 1.00 60.41 80 ASP A C 1
ATOM 586 O O . ASP A 1 80 ? -10.215 4.314 19.321 1.00 60.41 80 ASP A O 1
ATOM 590 N N . ASP A 1 81 ? -9.581 4.653 17.203 1.00 63.19 81 ASP A N 1
ATOM 591 C CA . ASP A 1 81 ? -10.939 4.515 16.658 1.00 63.19 81 ASP A CA 1
ATOM 592 C C . ASP A 1 81 ? -11.429 3.066 16.710 1.00 63.19 81 ASP A C 1
ATOM 594 O O . ASP A 1 81 ? -12.585 2.805 17.040 1.00 63.19 81 ASP A O 1
ATOM 598 N N . THR A 1 82 ? -10.524 2.109 16.489 1.00 64.94 82 THR A N 1
ATOM 599 C CA . THR A 1 82 ? -10.822 0.682 16.674 1.00 64.94 82 THR A CA 1
ATOM 600 C C . THR A 1 82 ? -11.109 0.365 18.146 1.00 64.94 82 THR A C 1
ATOM 602 O O . THR A 1 82 ? -12.043 -0.375 18.453 1.00 64.94 82 THR A O 1
ATOM 605 N N . ALA A 1 83 ? -10.340 0.946 19.072 1.00 64.25 83 ALA A N 1
ATOM 606 C CA . ALA A 1 83 ? -10.558 0.793 20.506 1.00 64.25 83 ALA A CA 1
ATOM 607 C C . ALA A 1 83 ? -11.871 1.447 20.957 1.00 64.25 83 ALA A C 1
ATOM 609 O O . ALA A 1 83 ? -12.610 0.831 21.721 1.00 64.25 83 ALA A O 1
ATOM 610 N N . ARG A 1 84 ? -12.204 2.644 20.454 1.00 70.00 84 ARG A N 1
ATOM 611 C CA . ARG A 1 84 ? -13.496 3.305 20.708 1.00 70.00 84 ARG A CA 1
ATOM 612 C C . ARG A 1 84 ? -14.660 2.457 20.210 1.00 70.00 84 ARG A C 1
ATOM 614 O O . ARG A 1 84 ? -15.547 2.155 20.995 1.00 70.00 84 ARG A O 1
ATOM 621 N N . ALA A 1 85 ? -14.605 1.972 18.970 1.00 72.88 85 ALA A N 1
ATOM 622 C CA . ALA A 1 85 ? -15.643 1.105 18.416 1.00 72.88 85 ALA A CA 1
ATOM 623 C C . ALA A 1 85 ? -15.809 -0.202 19.216 1.00 72.88 85 ALA A C 1
ATOM 625 O O . ALA A 1 85 ? -16.927 -0.677 19.418 1.00 72.88 85 ALA A O 1
ATOM 626 N N . ALA A 1 86 ? -14.706 -0.776 19.707 1.00 69.19 86 ALA A N 1
ATOM 627 C CA . ALA A 1 86 ? -14.756 -1.938 20.586 1.00 69.19 86 ALA A CA 1
ATOM 628 C C . ALA A 1 86 ? -15.422 -1.606 21.932 1.00 69.19 86 ALA A C 1
ATOM 630 O O . ALA A 1 86 ? -16.288 -2.358 22.376 1.00 69.19 86 ALA A O 1
ATOM 631 N N . VAL A 1 87 ? -15.067 -0.484 22.565 1.00 77.25 87 VAL A N 1
ATOM 632 C CA . VAL A 1 87 ? -15.682 -0.034 23.825 1.00 77.25 87 VAL A CA 1
ATOM 633 C C . VAL A 1 87 ? -17.172 0.263 23.644 1.00 77.25 87 VAL A C 1
ATOM 635 O O . VAL A 1 87 ? -17.970 -0.207 24.450 1.00 77.25 87 VAL A O 1
ATOM 638 N N . ASP A 1 88 ? -17.566 0.946 22.570 1.00 77.12 88 ASP A N 1
ATOM 639 C CA . ASP A 1 88 ? -18.970 1.252 22.268 1.00 77.12 88 ASP A CA 1
ATOM 640 C C . ASP A 1 88 ? -19.793 -0.031 22.066 1.00 77.12 88 ASP A C 1
ATOM 642 O O . ASP A 1 88 ? -20.895 -0.174 22.603 1.00 77.12 88 ASP A O 1
ATOM 646 N N .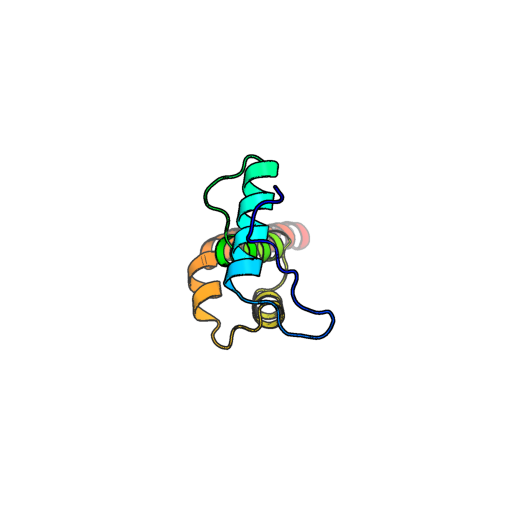 GLY A 1 89 ? -19.228 -1.014 21.354 1.00 75.31 89 GLY A N 1
ATOM 647 C CA . GLY A 1 89 ? -19.836 -2.335 21.200 1.00 75.31 89 GLY A CA 1
ATOM 648 C C . GLY A 1 89 ? -20.016 -3.059 22.537 1.00 75.31 89 GLY A C 1
ATOM 649 O O . GLY A 1 89 ? -21.058 -3.669 22.777 1.00 75.31 89 GLY A O 1
ATOM 650 N N . TRP A 1 90 ? -19.037 -2.954 23.438 1.00 70.00 90 TRP A N 1
ATOM 651 C CA . TRP A 1 90 ? -19.125 -3.515 24.787 1.00 70.00 90 TRP A CA 1
ATOM 652 C C . TRP A 1 90 ? -20.132 -2.779 25.677 1.00 70.00 90 TRP A C 1
ATOM 654 O O . TRP A 1 90 ? -20.835 -3.438 26.440 1.00 70.00 90 TRP A O 1
ATOM 664 N N . SER A 1 91 ? -20.265 -1.456 25.554 1.00 70.62 91 SER A N 1
ATOM 665 C CA . SER A 1 91 ? -21.272 -0.669 26.282 1.00 70.62 91 SER A CA 1
ATOM 666 C C . SER A 1 91 ? -22.684 -1.122 25.917 1.00 70.62 91 SER A C 1
ATOM 668 O O . SER A 1 91 ? -23.490 -1.423 26.794 1.00 70.62 91 SER A O 1
ATOM 670 N N . GLY A 1 92 ? -22.947 -1.319 24.620 1.00 71.19 92 GLY A N 1
ATOM 671 C CA . GLY A 1 92 ? -24.229 -1.838 24.141 1.00 71.19 92 GLY A CA 1
ATOM 672 C C . GLY A 1 92 ? -24.540 -3.265 24.612 1.00 71.19 92 GLY A C 1
ATOM 673 O O . GLY A 1 92 ? -25.698 -3.582 24.877 1.00 71.19 92 GLY A O 1
ATOM 674 N N . VAL A 1 93 ? -23.523 -4.123 24.756 1.00 75.00 93 VAL A N 1
ATOM 675 C CA . VAL A 1 93 ? -23.682 -5.500 25.267 1.00 75.00 93 VAL A CA 1
ATOM 676 C C . VAL A 1 93 ? -23.877 -5.530 26.787 1.00 75.00 93 VAL A C 1
ATOM 678 O O . VAL A 1 93 ? -24.626 -6.367 27.290 1.00 75.00 93 VAL A O 1
ATOM 681 N N . LEU A 1 94 ? -23.216 -4.632 27.520 1.00 78.56 94 LEU A N 1
ATOM 682 C CA . LEU A 1 94 ? -23.280 -4.552 28.982 1.00 78.56 94 LEU A CA 1
ATOM 683 C C . LEU A 1 94 ? -24.404 -3.640 29.503 1.00 78.56 94 LEU A C 1
ATOM 685 O O . LEU A 1 94 ? -24.695 -3.677 30.697 1.00 78.56 94 LEU A O 1
ATOM 689 N N . GLY A 1 95 ? -25.052 -2.863 28.632 1.00 63.72 95 GLY A N 1
ATOM 690 C CA . GLY A 1 95 ? -26.138 -1.948 28.990 1.00 63.72 95 GLY A CA 1
ATOM 691 C C . GLY A 1 95 ? -25.687 -0.719 29.788 1.00 63.72 95 GLY A C 1
ATOM 692 O O . GLY A 1 95 ? -26.471 -0.212 30.592 1.00 63.72 95 GLY A O 1
ATOM 693 N N . LEU A 1 96 ? -24.438 -0.283 29.596 1.00 63.88 96 LEU A N 1
ATOM 694 C CA . LEU A 1 96 ? -23.883 0.973 30.121 1.00 63.88 96 LEU A CA 1
ATOM 695 C C . LEU A 1 96 ? -24.021 2.084 29.076 1.00 63.88 96 LEU A C 1
ATOM 697 O O . LEU A 1 96 ? -24.287 3.231 29.489 1.00 63.88 96 LEU A O 1
#

Foldseek 3Di:
DDDPDDDADDPPDDGDVVVVQVVQVVVCVVVVHPPDGPVNVLVVVLVVCVLVVNDLVVSCVVSVDPDSVVVCVPCVVSVVVVVVVVVVVVCVVVVD

Solvent-accessible surface area (backbone atoms only — not comparable to full-atom values): 5998 Å² total; per-residue (Å²): 137,79,81,88,82,82,74,74,59,59,91,95,52,82,69,55,67,68,61,54,52,49,53,46,44,55,50,26,59,74,70,72,49,81,92,59,44,74,67,50,55,54,48,52,52,52,50,54,41,47,76,70,66,47,54,67,68,60,54,39,60,76,69,65,55,95,60,68,63,72,58,53,78,72,42,58,70,61,51,50,56,54,49,48,54,51,51,54,55,47,30,68,74,70,73,108

Radius of gyration: 20.19 Å; Cα contacts (8 Å, |Δi|>4): 35; chains: 1; bounding box: 43×28×65 Å

pLDDT: mean 75.44, std 15.55, range [36.69, 96.31]

Sequence (96 aa):
MAPSGRRPAELGRPVDPRNFLRVIEDAAKTAGVEGVGVHTLRHSAAVGWLEAGVHIKAVADMLGHSSISITGDIYGHTSDDTARAAVDGWSGVLGL

Mean predicted aligned error: 12.8 Å

Secondary structure (DSSP, 8-state):
---TT--PPPTTSPPPHHHHHHHHHHHHHHHT--S--HHHHHHHHHHHHHHTT--HHHHHHHHT-S-THHHHHHHHHHHHHHHHHHHHHHHHHHT-